Protein AF-A0A2K9DCM0-F1 (afdb_monomer_lite)

Secondary structure (DSSP, 8-state):
--PPP----PPPPPPHHHHSPPPHHHHHHHHHHHHHHHHHHHTT---HHHHHHHHHHHHHHHHHHHHHHHSTTSS---SSTTS--

Foldseek 3Di:
DDDDDPPPPPPPPQDVQNVDPDDPVVLVVLLVLLVVLVVCVVVVNHDPVSVVSPVVVVVVVVVVVVVCVVCVVDDDPDDPVPSHD

Sequence (85 aa):
MSKPASRRNGRAALTKAQLLPLSTEKIRSLSLENHLALSVVRAGAGDFEQMSCLLRAVYLAYFMRNETAAGMDADGAVTLAGVVA

Structure (mmCIF, N/CA/C/O backbone):
data_AF-A0A2K9DCM0-F1
#
_entry.id   AF-A0A2K9DCM0-F1
#
loop_
_atom_site.group_PDB
_atom_site.id
_atom_site.type_symbol
_atom_site.label_atom_id
_atom_site.label_alt_id
_atom_site.label_comp_id
_atom_site.label_asym_id
_atom_site.label_entity_id
_atom_site.label_seq_id
_atom_site.pdbx_PDB_ins_code
_atom_site.Cartn_x
_atom_site.Cartn_y
_atom_site.Cartn_z
_atom_site.occupancy
_atom_site.B_iso_or_equiv
_atom_site.auth_seq_id
_atom_site.auth_comp_id
_atom_site.auth_asym_id
_atom_site.auth_atom_id
_atom_site.pdbx_PDB_model_num
ATOM 1 N N . MET A 1 1 ? 22.197 37.772 -32.770 1.00 39.66 1 MET A N 1
ATOM 2 C CA . MET A 1 1 ? 21.137 36.782 -32.474 1.00 39.66 1 MET A CA 1
ATOM 3 C C . MET A 1 1 ? 21.655 35.814 -31.418 1.00 39.66 1 MET A C 1
ATOM 5 O O . MET A 1 1 ? 22.415 34.913 -31.750 1.00 39.66 1 MET A O 1
ATOM 9 N N . SER A 1 2 ? 21.323 36.037 -30.146 1.00 43.66 2 SER A N 1
ATOM 10 C CA . SER A 1 2 ? 21.819 35.219 -29.031 1.00 43.66 2 SER A CA 1
ATOM 11 C C . SER A 1 2 ? 20.921 33.998 -28.842 1.00 43.66 2 SER A C 1
ATOM 13 O O . SER A 1 2 ? 19.764 34.140 -28.460 1.00 43.66 2 SER A O 1
ATOM 15 N N . LYS A 1 3 ? 21.432 32.800 -29.140 1.00 56.09 3 LYS A N 1
ATOM 16 C CA . LYS A 1 3 ? 20.747 31.531 -28.850 1.00 56.09 3 LYS A CA 1
ATOM 17 C C . LYS A 1 3 ? 20.980 31.164 -27.378 1.00 56.09 3 LYS A C 1
ATOM 19 O O . LYS A 1 3 ? 22.137 30.942 -27.019 1.00 56.09 3 LYS A O 1
ATOM 24 N N . PRO A 1 4 ? 19.951 31.064 -26.519 1.00 50.72 4 PRO A N 1
ATOM 25 C CA . PRO A 1 4 ? 20.143 30.525 -25.182 1.00 50.72 4 PRO A CA 1
ATOM 26 C C . PRO A 1 4 ? 20.268 28.998 -25.250 1.00 50.72 4 PRO A C 1
ATOM 28 O O . PRO A 1 4 ? 19.408 28.300 -25.789 1.00 50.72 4 PRO A O 1
ATOM 31 N N . ALA A 1 5 ? 21.372 28.482 -24.710 1.00 57.56 5 ALA A N 1
ATOM 32 C CA . ALA A 1 5 ? 21.600 27.056 -24.543 1.00 57.56 5 ALA A CA 1
ATOM 33 C C . ALA A 1 5 ? 20.575 26.484 -23.554 1.00 57.56 5 ALA A C 1
ATOM 35 O O . ALA A 1 5 ? 20.483 26.916 -22.404 1.00 57.56 5 ALA A O 1
ATOM 36 N N . SER A 1 6 ? 19.806 25.504 -24.026 1.00 59.28 6 SER A N 1
ATOM 37 C CA . SER A 1 6 ? 18.882 24.697 -23.236 1.00 59.28 6 SER A CA 1
ATOM 38 C C . SER A 1 6 ? 19.632 24.050 -22.065 1.00 59.28 6 SER A C 1
ATOM 40 O O . SER A 1 6 ? 20.360 23.069 -22.239 1.00 59.28 6 SER A O 1
ATOM 42 N N . ARG A 1 7 ? 19.479 24.617 -20.862 1.00 58.22 7 ARG A N 1
ATOM 43 C CA . ARG A 1 7 ? 19.850 23.959 -19.605 1.00 58.22 7 ARG A CA 1
ATOM 44 C C . ARG A 1 7 ? 18.921 22.762 -19.441 1.00 58.22 7 ARG A C 1
ATOM 46 O O . ARG A 1 7 ? 17.820 22.887 -18.917 1.00 58.22 7 ARG A O 1
ATOM 53 N N . ARG A 1 8 ? 19.352 21.596 -19.921 1.00 59.19 8 ARG A N 1
ATOM 54 C CA . ARG A 1 8 ? 18.749 20.327 -19.516 1.00 59.19 8 ARG A CA 1
ATOM 55 C C . ARG A 1 8 ? 18.984 20.205 -18.018 1.00 59.19 8 ARG A C 1
ATOM 57 O O . ARG A 1 8 ? 20.126 20.064 -17.591 1.00 59.19 8 ARG A O 1
ATOM 64 N N . ASN A 1 9 ? 17.909 20.325 -17.247 1.00 53.19 9 ASN A N 1
ATOM 65 C CA . ASN A 1 9 ? 17.884 20.059 -15.818 1.00 53.19 9 ASN A CA 1
ATOM 66 C C . ASN A 1 9 ? 18.562 18.709 -15.564 1.00 53.19 9 ASN A C 1
ATOM 68 O O . ASN A 1 9 ? 18.007 17.657 -15.888 1.00 53.19 9 ASN A O 1
ATOM 72 N N . GLY A 1 10 ? 19.791 18.748 -15.047 1.00 54.62 10 GLY A N 1
ATOM 73 C CA . GLY A 1 10 ? 20.497 17.557 -14.614 1.00 54.62 10 GLY A CA 1
ATOM 74 C C . GLY A 1 10 ? 19.645 16.881 -13.553 1.00 54.62 10 GLY A C 1
ATOM 75 O O . GLY A 1 10 ? 19.363 17.478 -12.516 1.00 54.62 10 GLY A O 1
ATOM 76 N N . ARG A 1 11 ? 19.190 15.657 -13.832 1.00 60.62 11 ARG A N 1
ATOM 77 C CA . ARG A 1 11 ? 18.629 14.777 -12.807 1.00 60.62 11 ARG A CA 1
ATOM 78 C C . ARG A 1 11 ? 19.642 14.745 -11.665 1.00 60.62 11 ARG A C 1
ATOM 80 O O . ARG A 1 11 ? 20.792 14.377 -11.899 1.00 60.62 11 ARG A O 1
ATOM 87 N N . ALA A 1 12 ? 19.238 15.208 -10.482 1.00 68.69 12 ALA A N 1
ATOM 88 C CA . ALA A 1 12 ? 20.087 15.183 -9.300 1.00 68.69 12 ALA A CA 1
ATOM 89 C C . ALA A 1 12 ? 20.664 13.770 -9.150 1.00 68.69 12 ALA A C 1
ATOM 91 O O . ALA A 1 12 ? 19.923 12.791 -9.267 1.00 68.69 12 ALA A O 1
ATOM 92 N N . ALA A 1 13 ? 21.984 13.671 -8.980 1.00 66.88 13 ALA A N 1
ATOM 93 C CA . ALA A 1 13 ? 22.657 12.388 -8.859 1.00 66.88 13 ALA A CA 1
ATOM 94 C C . ALA A 1 13 ? 22.028 11.612 -7.694 1.00 66.88 13 ALA A C 1
ATOM 96 O O . ALA A 1 13 ? 22.066 12.067 -6.550 1.00 66.88 13 ALA A O 1
ATOM 97 N N . LEU A 1 14 ? 21.406 10.473 -8.009 1.00 69.44 14 LEU A N 1
ATOM 98 C CA . LEU A 1 14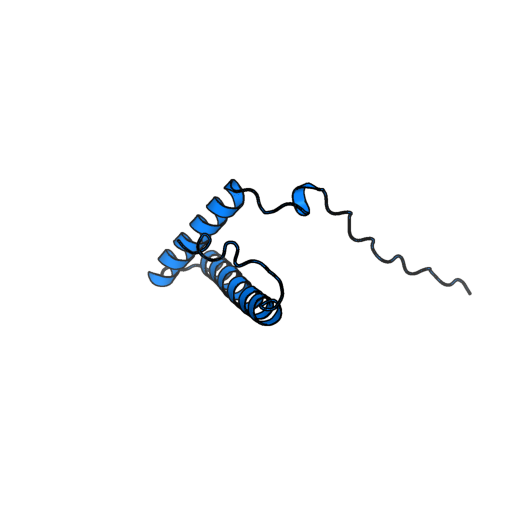 ? 20.805 9.583 -7.022 1.00 69.44 14 LEU A CA 1
ATOM 99 C C . LEU A 1 14 ? 21.898 9.171 -6.035 1.00 69.44 14 LEU A C 1
ATOM 101 O O . LEU A 1 14 ? 22.950 8.662 -6.427 1.00 69.44 14 LEU A O 1
ATOM 105 N N . THR A 1 15 ? 21.670 9.429 -4.750 1.00 77.12 15 THR A N 1
ATOM 106 C CA . THR A 1 15 ? 22.605 9.003 -3.705 1.00 77.12 15 THR A CA 1
ATOM 107 C C . THR A 1 15 ? 22.665 7.476 -3.687 1.00 77.12 15 THR A C 1
ATOM 109 O O . THR A 1 15 ? 21.689 6.816 -4.041 1.00 77.12 15 THR A O 1
ATOM 112 N N . LYS A 1 16 ? 23.788 6.876 -3.264 1.00 69.75 16 LYS A N 1
ATOM 113 C CA . LYS A 1 16 ? 23.906 5.404 -3.198 1.00 69.75 16 LYS A CA 1
ATOM 114 C C . LYS A 1 16 ? 22.731 4.759 -2.452 1.00 69.75 16 LYS A C 1
ATOM 116 O O . LYS A 1 16 ? 22.243 3.728 -2.885 1.00 69.75 16 LYS A O 1
ATOM 121 N N . ALA A 1 17 ? 22.223 5.406 -1.403 1.00 70.25 17 ALA A N 1
ATOM 122 C CA . ALA A 1 17 ? 21.054 4.949 -0.653 1.00 70.25 17 ALA A CA 1
ATOM 123 C C . ALA A 1 17 ? 19.761 4.852 -1.491 1.00 70.25 17 ALA A C 1
ATOM 125 O O . ALA A 1 17 ? 18.894 4.053 -1.167 1.00 70.25 17 ALA A O 1
ATOM 126 N N . GLN A 1 18 ? 19.632 5.631 -2.568 1.00 71.81 18 GLN A N 1
ATOM 127 C CA . GLN A 1 18 ? 18.489 5.598 -3.492 1.00 71.81 18 GLN A CA 1
ATOM 128 C C . GLN A 1 18 ? 18.655 4.586 -4.632 1.00 71.81 18 GLN A C 1
ATOM 130 O O . GLN A 1 18 ? 17.710 4.354 -5.380 1.00 71.81 18 GLN A O 1
ATOM 135 N N . LEU A 1 19 ? 19.855 4.025 -4.795 1.00 75.19 19 LEU A N 1
ATOM 136 C CA . LEU A 1 19 ? 20.145 2.966 -5.766 1.00 75.19 19 LEU A CA 1
ATOM 137 C C . LEU A 1 19 ? 20.085 1.575 -5.130 1.00 75.19 19 LEU A C 1
ATOM 139 O O . LEU A 1 19 ? 20.044 0.574 -5.839 1.00 75.19 19 LEU A O 1
ATOM 143 N N . LEU A 1 20 ? 20.118 1.517 -3.799 1.00 82.00 20 LEU A N 1
ATOM 144 C CA . LEU A 1 20 ? 19.976 0.285 -3.043 1.00 82.00 20 LEU A CA 1
ATOM 145 C C . LEU A 1 20 ? 18.491 -0.069 -2.873 1.00 82.00 20 LEU A C 1
ATOM 147 O O . LEU A 1 20 ? 17.634 0.819 -2.922 1.00 82.00 20 LEU A O 1
ATOM 151 N N . PRO A 1 21 ? 18.176 -1.357 -2.647 1.00 80.25 21 PRO A N 1
ATOM 152 C CA . PRO A 1 21 ? 16.833 -1.774 -2.271 1.00 80.25 21 PRO A CA 1
ATOM 153 C C . PRO A 1 21 ? 16.314 -0.970 -1.076 1.00 80.25 21 PRO A C 1
ATOM 155 O O . PRO A 1 21 ? 17.087 -0.554 -0.208 1.00 80.25 21 PRO A O 1
ATOM 158 N N . LEU A 1 22 ? 14.993 -0.775 -1.024 1.00 79.94 22 LEU A N 1
ATOM 159 C CA . LEU A 1 22 ? 14.341 -0.120 0.108 1.00 79.94 22 LEU A CA 1
ATOM 160 C C . LEU A 1 22 ? 14.780 -0.776 1.420 1.00 79.94 22 LEU A C 1
ATOM 162 O O . LEU A 1 22 ? 14.882 -2.001 1.510 1.00 79.94 22 LEU A O 1
ATOM 166 N N . SER A 1 23 ? 15.011 0.041 2.449 1.00 84.25 23 SER A N 1
ATOM 167 C CA . SER A 1 23 ? 15.322 -0.494 3.770 1.00 84.25 23 SER A CA 1
ATOM 168 C C . SER A 1 23 ? 14.182 -1.391 4.258 1.00 84.25 23 SER A C 1
ATOM 170 O O . SER A 1 23 ? 13.000 -1.135 4.010 1.00 84.25 23 SER A O 1
ATOM 172 N N . THR A 1 24 ? 14.535 -2.448 4.985 1.00 82.44 24 THR A N 1
ATOM 173 C CA . THR A 1 24 ? 13.577 -3.421 5.532 1.00 82.44 24 THR A CA 1
ATOM 174 C C . THR A 1 24 ? 12.541 -2.760 6.442 1.00 82.44 24 THR A C 1
ATOM 176 O O . THR A 1 24 ? 11.367 -3.125 6.419 1.00 82.44 24 THR A O 1
ATOM 179 N N . GLU A 1 25 ? 12.945 -1.731 7.189 1.00 87.31 25 GLU A N 1
ATOM 180 C CA . GLU A 1 25 ? 12.053 -0.896 7.998 1.00 87.31 25 GLU A CA 1
ATOM 181 C C . GLU A 1 25 ? 10.999 -0.188 7.144 1.00 87.31 25 GLU A C 1
ATOM 183 O O . GLU A 1 25 ? 9.811 -0.194 7.481 1.00 87.31 25 GLU A O 1
ATOM 188 N N . LYS A 1 26 ? 11.408 0.378 6.001 1.00 84.75 26 LYS A N 1
ATOM 189 C CA . LYS A 1 26 ? 10.488 1.071 5.102 1.00 84.75 26 LYS A CA 1
ATOM 190 C C . LYS A 1 26 ? 9.507 0.094 4.464 1.00 84.75 26 LYS A C 1
ATOM 192 O O . LYS A 1 26 ? 8.315 0.393 4.426 1.00 84.75 26 LYS A O 1
ATOM 197 N N . ILE A 1 27 ? 9.977 -1.080 4.043 1.00 86.81 27 ILE A N 1
ATOM 198 C CA . ILE A 1 27 ? 9.120 -2.149 3.507 1.00 86.81 27 ILE A CA 1
ATOM 199 C C . ILE A 1 27 ? 8.065 -2.556 4.544 1.00 86.81 27 ILE A C 1
ATOM 201 O O . ILE A 1 27 ? 6.878 -2.587 4.226 1.00 86.81 27 ILE A O 1
ATOM 205 N N . ARG A 1 28 ? 8.472 -2.777 5.801 1.00 89.12 28 ARG A N 1
ATOM 206 C CA . ARG A 1 28 ? 7.547 -3.131 6.888 1.00 89.12 28 ARG A CA 1
ATOM 207 C C . ARG A 1 28 ? 6.496 -2.049 7.129 1.00 89.12 28 ARG A C 1
ATOM 209 O O . ARG A 1 28 ? 5.321 -2.374 7.262 1.00 89.12 28 ARG A O 1
ATOM 216 N N . SER A 1 29 ? 6.901 -0.777 7.164 1.00 90.12 29 SER A N 1
ATOM 217 C CA . SER A 1 29 ? 5.951 0.329 7.352 1.00 90.12 29 SER A CA 1
ATOM 218 C C . SER A 1 29 ? 4.906 0.394 6.237 1.00 90.12 29 SER A C 1
ATOM 220 O O . SER A 1 29 ? 3.728 0.572 6.521 1.00 90.12 29 SER A O 1
ATOM 222 N N . LEU A 1 30 ? 5.327 0.181 4.985 1.00 88.19 30 LEU A N 1
ATOM 223 C CA . LEU A 1 30 ? 4.446 0.237 3.819 1.00 88.19 30 LEU A CA 1
ATOM 224 C C . LEU A 1 30 ? 3.480 -0.948 3.786 1.00 88.19 30 LEU A C 1
ATOM 226 O O . LEU A 1 30 ? 2.304 -0.771 3.489 1.00 88.19 30 LEU A O 1
ATOM 230 N N . SER A 1 31 ? 3.960 -2.150 4.112 1.00 86.50 31 SER A N 1
ATOM 231 C CA . SER A 1 31 ? 3.105 -3.334 4.235 1.00 86.50 31 SER A CA 1
ATOM 232 C C . SER A 1 31 ? 2.014 -3.102 5.285 1.00 86.50 31 SER A C 1
ATOM 234 O O . SER A 1 31 ? 0.831 -3.262 4.983 1.00 86.50 31 SER A O 1
ATOM 236 N N . LEU A 1 32 ? 2.385 -2.621 6.477 1.00 92.88 32 LEU A N 1
ATOM 237 C CA . LEU A 1 32 ? 1.423 -2.332 7.540 1.00 92.88 32 LEU A CA 1
ATOM 238 C C . LEU A 1 32 ? 0.377 -1.296 7.103 1.00 92.88 32 LEU A C 1
ATOM 240 O O . LEU A 1 32 ? -0.818 -1.509 7.297 1.00 92.88 32 LEU A O 1
ATOM 244 N N . GLU A 1 33 ? 0.822 -0.196 6.495 1.00 91.69 33 GLU A N 1
ATOM 245 C CA . GLU A 1 33 ? -0.054 0.863 5.992 1.00 91.69 33 GLU A CA 1
ATOM 246 C C . GLU A 1 33 ? -1.062 0.319 4.969 1.00 91.69 33 GLU A C 1
ATOM 248 O O . GLU A 1 33 ? -2.266 0.529 5.113 1.00 91.69 33 GLU A O 1
ATOM 253 N N . ASN A 1 34 ? -0.592 -0.471 4.000 1.00 89.88 34 ASN A N 1
ATOM 254 C CA . ASN A 1 34 ? -1.439 -1.083 2.980 1.00 89.88 34 ASN A CA 1
ATOM 255 C C . ASN A 1 34 ? -2.467 -2.055 3.583 1.00 89.88 34 ASN A C 1
ATOM 257 O O . ASN A 1 34 ? -3.637 -2.035 3.194 1.00 89.88 34 ASN A O 1
ATOM 261 N N . HIS A 1 35 ? -2.062 -2.895 4.543 1.00 92.12 35 HIS A N 1
ATOM 262 C CA . HIS A 1 35 ? -2.971 -3.832 5.212 1.00 92.12 35 HIS A CA 1
ATOM 263 C C . HIS A 1 35 ? -4.049 -3.111 6.030 1.00 92.12 35 HIS A C 1
ATOM 265 O O . HIS A 1 35 ? -5.216 -3.520 6.015 1.00 92.12 35 HIS A O 1
ATOM 271 N N . LEU A 1 36 ? -3.688 -2.025 6.719 1.00 91.69 36 LEU A N 1
ATOM 272 C CA . LEU A 1 36 ? -4.641 -1.202 7.462 1.00 91.69 36 LEU A CA 1
ATOM 273 C C . LEU A 1 36 ? -5.601 -0.479 6.518 1.00 91.69 36 LEU A C 1
ATOM 275 O O . LEU A 1 36 ? -6.813 -0.555 6.719 1.00 91.69 36 LEU A O 1
ATOM 279 N N . ALA A 1 37 ? -5.087 0.146 5.457 1.00 91.94 37 ALA A N 1
ATOM 280 C CA . ALA A 1 37 ? -5.906 0.805 4.446 1.00 91.94 37 ALA A CA 1
ATOM 281 C C . ALA A 1 37 ? -6.912 -0.176 3.824 1.00 91.94 37 ALA A C 1
ATOM 283 O O . ALA A 1 37 ? -8.103 0.127 3.744 1.00 91.94 37 ALA A O 1
ATOM 284 N N . LEU A 1 38 ? -6.470 -1.394 3.486 1.00 90.31 38 LEU A N 1
ATOM 285 C CA . LEU A 1 38 ? -7.344 -2.450 2.976 1.00 90.31 38 LEU A CA 1
ATOM 286 C C . LEU A 1 38 ? -8.438 -2.826 3.977 1.00 90.31 38 LEU A C 1
ATOM 288 O O . LEU A 1 38 ? -9.601 -2.946 3.600 1.00 90.31 38 LEU A O 1
ATOM 292 N N . SER A 1 39 ? -8.077 -3.016 5.244 1.00 92.50 39 SER A N 1
ATOM 293 C CA . SER A 1 39 ? -9.020 -3.423 6.290 1.00 92.50 39 SER A CA 1
ATOM 294 C C . SER A 1 39 ? -10.091 -2.358 6.533 1.00 92.50 39 SER A C 1
ATOM 296 O O . SER A 1 39 ? -11.274 -2.682 6.615 1.00 92.50 39 SER A O 1
ATOM 298 N N . VAL A 1 40 ? -9.692 -1.085 6.574 1.00 91.69 40 VAL A N 1
ATOM 299 C CA . VAL A 1 40 ? -10.594 0.057 6.784 1.00 91.69 40 VAL A CA 1
ATOM 300 C C . VAL A 1 40 ? -11.536 0.249 5.594 1.00 91.69 40 VAL A C 1
ATOM 302 O O . VAL A 1 40 ? -12.746 0.391 5.778 1.00 91.69 40 VAL A O 1
ATOM 305 N N . VAL A 1 41 ? -11.015 0.188 4.366 1.00 89.81 41 VAL A N 1
ATOM 306 C CA . VAL A 1 41 ? -11.836 0.307 3.151 1.00 89.81 41 VAL A CA 1
ATOM 307 C C . VAL A 1 41 ? -12.807 -0.867 3.031 1.00 89.81 41 VAL A C 1
ATOM 309 O O . 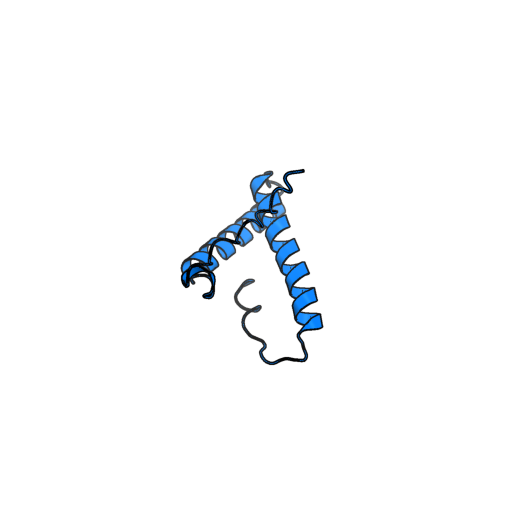VAL A 1 41 ? -13.979 -0.662 2.722 1.00 89.81 41 VAL A O 1
ATOM 312 N N . ARG A 1 42 ? -12.374 -2.094 3.354 1.00 89.69 42 ARG A N 1
ATOM 313 C CA . ARG A 1 42 ? -13.261 -3.271 3.386 1.00 89.69 42 ARG A CA 1
ATOM 314 C C . ARG A 1 42 ? -14.355 -3.176 4.447 1.00 89.69 42 ARG A C 1
ATOM 316 O O . ARG A 1 42 ? -15.426 -3.736 4.240 1.00 89.69 42 ARG A O 1
ATOM 323 N N . ALA A 1 43 ? -14.106 -2.476 5.551 1.00 91.38 43 ALA A N 1
ATOM 324 C CA . ALA A 1 43 ? -15.112 -2.195 6.572 1.00 91.38 43 ALA A CA 1
ATOM 325 C C . ALA A 1 43 ? -16.103 -1.083 6.161 1.00 91.38 43 ALA A C 1
ATOM 327 O O . ALA A 1 43 ? -17.003 -0.760 6.931 1.00 91.38 43 ALA A O 1
ATOM 328 N N . GLY A 1 44 ? -15.952 -0.491 4.968 1.00 87.62 44 GLY A N 1
ATOM 329 C CA . GLY A 1 44 ? -16.801 0.599 4.481 1.00 87.62 44 GLY A CA 1
ATOM 330 C C . GLY A 1 44 ? -16.508 1.957 5.127 1.00 87.62 44 GLY A C 1
ATOM 331 O O . GLY A 1 44 ? -17.276 2.893 4.934 1.00 87.62 44 GLY A O 1
ATOM 332 N N . ALA A 1 45 ? -15.406 2.073 5.875 1.00 85.38 45 ALA A N 1
ATOM 333 C CA . ALA A 1 45 ? -15.017 3.268 6.628 1.00 85.38 45 ALA A CA 1
ATOM 334 C C . ALA A 1 45 ? -13.772 3.967 6.042 1.00 85.38 45 ALA A C 1
ATOM 336 O O . ALA A 1 45 ? -13.047 4.656 6.755 1.00 85.38 45 ALA A O 1
ATOM 337 N N . GLY A 1 46 ? -13.482 3.743 4.757 1.00 84.00 46 GLY A N 1
ATOM 338 C CA . GLY A 1 46 ? -12.333 4.335 4.071 1.00 84.00 46 GLY A CA 1
ATOM 339 C C . GLY A 1 46 ? -12.489 5.835 3.848 1.00 84.00 46 GLY A C 1
ATOM 340 O O . GLY A 1 46 ? -13.469 6.257 3.239 1.00 84.00 46 GLY A O 1
ATOM 341 N N . ASP A 1 47 ? -11.502 6.615 4.284 1.00 88.94 47 ASP A N 1
ATOM 342 C CA . ASP A 1 47 ? -11.343 8.016 3.894 1.00 88.94 47 ASP A CA 1
ATOM 343 C C . ASP A 1 47 ? -10.428 8.124 2.653 1.00 88.94 47 ASP A C 1
ATOM 345 O O . ASP A 1 47 ? -9.855 7.134 2.172 1.00 88.94 47 ASP A O 1
ATOM 349 N N . PHE A 1 48 ? -10.325 9.327 2.089 1.00 90.31 48 PHE A N 1
ATOM 350 C CA . PHE A 1 48 ? -9.541 9.625 0.894 1.00 90.31 48 PHE A CA 1
ATOM 351 C C . PHE A 1 48 ? -8.093 9.128 0.999 1.00 90.31 48 PHE A C 1
ATOM 353 O O . PHE A 1 48 ? -7.567 8.574 0.034 1.00 90.31 48 PHE A O 1
ATOM 360 N N . GLU A 1 49 ? -7.467 9.257 2.169 1.00 90.12 49 GLU A N 1
ATOM 361 C CA . GLU A 1 49 ? -6.088 8.814 2.397 1.00 90.12 49 GLU A CA 1
ATOM 362 C C . GLU A 1 49 ? -5.928 7.291 2.251 1.00 90.12 49 GLU A C 1
ATOM 364 O O . GLU A 1 49 ? -5.034 6.827 1.541 1.00 90.12 49 GLU A O 1
ATOM 369 N N . GLN A 1 50 ? -6.825 6.484 2.830 1.00 90.56 50 GLN A N 1
ATOM 370 C CA . GLN A 1 50 ? -6.777 5.021 2.699 1.00 90.56 50 GLN A CA 1
ATOM 371 C C . GLN A 1 50 ? -7.080 4.581 1.264 1.00 90.56 50 GLN A C 1
ATOM 373 O O . GLN A 1 50 ? -6.458 3.644 0.759 1.00 90.56 50 GLN A O 1
ATOM 378 N N . MET A 1 51 ? -7.997 5.273 0.584 1.00 90.12 51 MET A N 1
ATOM 379 C CA . MET A 1 51 ? -8.302 5.016 -0.825 1.00 90.12 51 MET A CA 1
ATOM 380 C C . MET A 1 51 ? -7.115 5.356 -1.735 1.00 90.12 51 MET A C 1
ATOM 382 O O . MET A 1 51 ? -6.784 4.576 -2.628 1.00 90.12 51 MET A O 1
ATOM 386 N N . SER A 1 52 ? -6.441 6.480 -1.487 1.00 91.12 52 SER A N 1
ATOM 387 C CA . SER A 1 52 ? -5.227 6.898 -2.196 1.00 91.12 52 SER A CA 1
ATOM 388 C C . SER A 1 52 ? -4.081 5.904 -1.977 1.00 91.12 52 SER A C 1
ATOM 390 O O . SER A 1 52 ? -3.442 5.466 -2.940 1.00 91.12 52 SER A O 1
ATOM 392 N N . CYS A 1 53 ? -3.876 5.473 -0.728 1.00 90.88 53 CYS A N 1
ATOM 393 C CA . CYS A 1 53 ? -2.893 4.458 -0.358 1.00 90.88 53 CYS A CA 1
ATOM 394 C C . CYS A 1 53 ?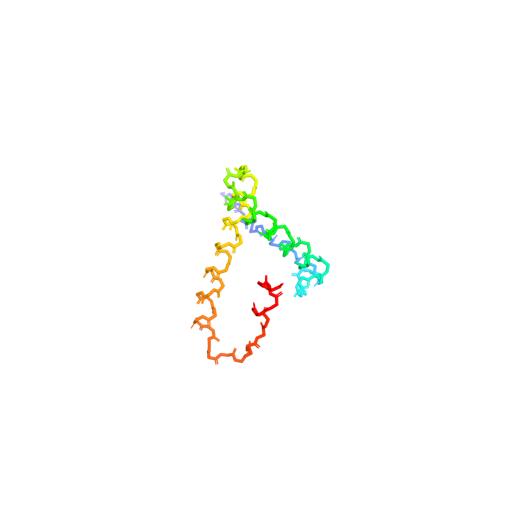 -3.134 3.139 -1.115 1.00 90.88 53 CYS A C 1
ATOM 396 O O . CYS A 1 53 ? -2.239 2.640 -1.806 1.00 90.88 53 CYS A O 1
ATOM 398 N N . LEU A 1 54 ? -4.372 2.629 -1.097 1.00 90.69 54 LEU A N 1
ATOM 399 C CA . LEU A 1 54 ? -4.741 1.416 -1.831 1.00 90.69 54 LEU A CA 1
ATOM 400 C C . LEU A 1 54 ? -4.592 1.560 -3.340 1.00 90.69 54 LEU A C 1
ATOM 402 O O . LEU A 1 54 ? -4.053 0.660 -3.983 1.00 90.69 54 LEU A O 1
ATOM 406 N N . LEU A 1 55 ? -5.046 2.674 -3.918 1.00 91.69 55 LEU A N 1
ATOM 407 C CA . LEU A 1 55 ? -4.928 2.907 -5.353 1.00 91.69 55 LEU A CA 1
ATOM 408 C C . LEU A 1 55 ? -3.461 2.867 -5.783 1.00 91.69 55 LEU A C 1
ATOM 410 O O . LEU A 1 55 ? -3.125 2.228 -6.779 1.00 91.69 55 LEU A O 1
ATOM 414 N N . ARG A 1 56 ? -2.576 3.496 -5.004 1.00 91.00 56 ARG A N 1
ATOM 415 C CA . ARG A 1 56 ? -1.136 3.495 -5.262 1.00 91.00 56 ARG A CA 1
ATOM 416 C C . ARG A 1 56 ? -0.543 2.092 -5.174 1.00 91.00 56 ARG A C 1
ATOM 418 O O . ARG A 1 56 ? 0.233 1.716 -6.052 1.00 91.00 56 ARG A O 1
ATOM 425 N N . ALA A 1 57 ? -0.919 1.320 -4.155 1.00 88.31 57 ALA A N 1
ATOM 426 C CA . ALA A 1 57 ? -0.449 -0.049 -3.966 1.00 88.31 57 ALA A CA 1
ATOM 427 C C . ALA A 1 57 ? -0.908 -0.981 -5.103 1.00 88.31 57 ALA A C 1
ATOM 429 O O . ALA A 1 57 ? -0.091 -1.689 -5.692 1.00 88.31 57 ALA A O 1
ATOM 430 N N . VAL A 1 58 ? -2.195 -0.937 -5.465 1.00 89.75 58 VAL A N 1
ATOM 431 C CA . VAL A 1 58 ? -2.771 -1.758 -6.543 1.00 89.75 58 VAL A CA 1
AT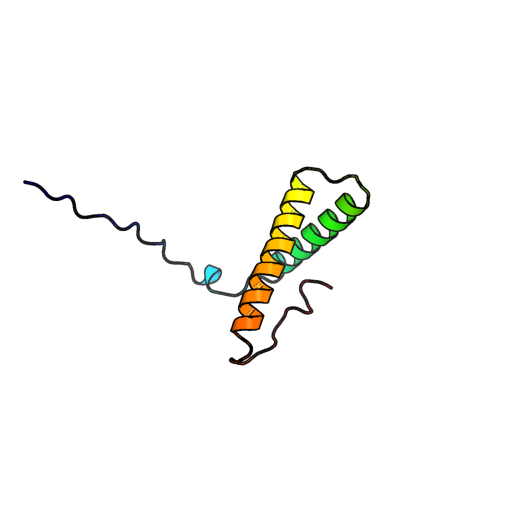OM 432 C C . VAL A 1 58 ? -2.204 -1.357 -7.902 1.00 89.75 58 VAL A C 1
ATOM 434 O O . VAL A 1 58 ? -1.847 -2.226 -8.697 1.00 89.75 58 VAL A O 1
ATOM 437 N N . TYR A 1 59 ? -2.067 -0.055 -8.166 1.00 90.81 59 TYR A N 1
ATOM 438 C CA . TYR A 1 59 ? -1.471 0.434 -9.406 1.00 90.81 59 TYR A CA 1
ATOM 439 C C . TYR A 1 59 ? -0.014 -0.008 -9.545 1.00 90.81 59 TYR A C 1
ATOM 441 O O . TYR A 1 59 ? 0.387 -0.469 -10.611 1.00 90.81 59 TYR A O 1
ATOM 449 N N . LEU A 1 60 ? 0.774 0.079 -8.469 1.00 86.38 60 LEU A N 1
ATOM 450 C CA . LEU A 1 60 ? 2.160 -0.377 -8.481 1.00 86.38 60 LEU A CA 1
ATOM 451 C C . LEU A 1 60 ? 2.248 -1.890 -8.716 1.00 86.38 60 LEU A C 1
ATOM 453 O O . LEU A 1 60 ? 3.045 -2.323 -9.543 1.00 86.38 60 LEU A O 1
ATOM 457 N N . ALA A 1 61 ? 1.401 -2.685 -8.056 1.00 86.88 61 ALA A N 1
ATOM 458 C CA . ALA A 1 61 ? 1.341 -4.130 -8.269 1.00 86.88 61 ALA A CA 1
ATOM 459 C C . ALA A 1 61 ? 0.970 -4.485 -9.720 1.00 86.88 61 ALA A C 1
ATOM 461 O O . ALA A 1 61 ? 1.584 -5.368 -10.318 1.00 86.88 61 ALA A O 1
ATOM 462 N N . TYR A 1 62 ? 0.007 -3.770 -10.310 1.00 87.62 62 TYR A N 1
ATOM 463 C CA . TYR A 1 62 ? -0.360 -3.924 -11.717 1.00 87.62 62 TYR A CA 1
ATOM 464 C C . TYR A 1 62 ? 0.792 -3.544 -12.657 1.00 87.62 62 TYR A C 1
ATOM 466 O O . TYR A 1 62 ? 1.132 -4.307 -13.557 1.00 87.62 62 TYR A O 1
ATOM 474 N N . PHE A 1 63 ? 1.430 -2.397 -12.425 1.00 84.88 63 PHE A N 1
ATOM 475 C CA . PHE A 1 63 ? 2.563 -1.942 -13.226 1.00 84.88 63 PHE A CA 1
ATOM 476 C C . PHE A 1 63 ? 3.719 -2.950 -13.180 1.00 84.88 63 PHE A C 1
ATOM 478 O O . PHE A 1 63 ? 4.227 -3.365 -14.218 1.00 84.88 63 PHE A O 1
ATOM 485 N N . MET A 1 64 ? 4.073 -3.420 -11.980 1.00 82.12 64 MET A N 1
ATOM 486 C CA . MET A 1 64 ? 5.123 -4.420 -11.799 1.00 82.12 64 MET A CA 1
ATOM 487 C C . MET A 1 64 ? 4.779 -5.756 -12.452 1.00 82.12 64 MET A C 1
ATOM 489 O O . MET A 1 64 ? 5.686 -6.399 -12.969 1.00 82.12 64 MET A O 1
ATOM 493 N N . ARG A 1 65 ? 3.504 -6.170 -12.470 1.00 78.88 65 ARG A N 1
ATOM 494 C CA . ARG A 1 65 ? 3.060 -7.393 -13.157 1.00 78.88 65 ARG A CA 1
ATOM 495 C C . ARG A 1 65 ? 3.360 -7.349 -14.655 1.00 78.88 65 ARG A C 1
ATOM 497 O O . ARG A 1 65 ? 3.756 -8.362 -15.225 1.00 78.88 65 ARG A O 1
ATOM 504 N N . ASN A 1 66 ? 3.189 -6.191 -15.285 1.00 70.12 66 ASN A N 1
ATOM 505 C CA . ASN A 1 66 ? 3.462 -6.026 -16.710 1.00 70.12 66 ASN A CA 1
ATOM 506 C C . ASN A 1 66 ? 4.972 -6.040 -16.999 1.00 70.12 66 ASN A C 1
ATOM 508 O O . ASN A 1 66 ? 5.397 -6.644 -17.979 1.00 70.12 66 ASN A O 1
ATOM 512 N N . GLU A 1 67 ? 5.779 -5.463 -16.107 1.00 67.38 67 GLU A N 1
ATOM 513 C CA . GLU A 1 67 ? 7.245 -5.528 -16.180 1.00 67.38 67 GLU A CA 1
ATOM 514 C C . GLU A 1 67 ? 7.774 -6.951 -15.917 1.00 67.38 67 GLU A C 1
ATOM 516 O O . GLU A 1 67 ? 8.685 -7.405 -16.601 1.00 67.38 67 GLU A O 1
ATOM 521 N N . THR A 1 68 ? 7.172 -7.708 -14.987 1.00 58.78 68 THR A N 1
ATOM 522 C CA . THR A 1 68 ? 7.554 -9.118 -14.751 1.00 58.78 68 THR A CA 1
ATOM 523 C C . THR A 1 68 ? 7.148 -10.025 -15.907 1.00 58.78 68 THR A C 1
ATOM 525 O O . THR A 1 68 ? 7.891 -10.942 -16.232 1.00 58.78 68 THR A O 1
ATOM 528 N N . ALA A 1 69 ? 6.012 -9.765 -16.561 1.00 56.25 69 ALA A N 1
ATOM 529 C CA . ALA A 1 69 ? 5.615 -10.490 -17.767 1.00 56.25 69 ALA A CA 1
ATOM 530 C C . ALA A 1 69 ? 6.540 -10.194 -18.963 1.00 56.25 69 ALA A C 1
ATOM 532 O O . ALA A 1 69 ? 6.762 -11.077 -19.785 1.00 56.25 69 ALA A O 1
ATOM 533 N N . ALA A 1 70 ? 7.098 -8.981 -19.047 1.00 55.50 70 ALA A N 1
ATOM 534 C CA . ALA A 1 70 ? 8.086 -8.603 -20.059 1.00 55.50 70 ALA A CA 1
ATOM 535 C C . ALA A 1 70 ? 9.519 -9.076 -19.729 1.00 55.50 70 ALA A C 1
ATOM 537 O O . ALA A 1 70 ? 10.330 -9.238 -20.634 1.00 55.50 70 ALA A O 1
ATOM 538 N N . GLY A 1 71 ? 9.834 -9.290 -18.446 1.00 51.44 71 GLY A N 1
ATOM 539 C CA . GLY A 1 71 ? 11.155 -9.687 -17.944 1.00 51.44 71 GLY A CA 1
ATOM 540 C C . GLY A 1 71 ? 11.315 -11.174 -17.611 1.00 51.44 71 GLY A C 1
ATOM 541 O O . GLY A 1 71 ? 12.346 -11.557 -17.065 1.00 51.44 71 GLY A O 1
ATOM 542 N N . MET A 1 72 ? 10.330 -12.023 -17.925 1.00 52.47 72 MET A N 1
ATOM 543 C CA . MET A 1 72 ? 10.354 -13.454 -17.577 1.00 52.47 72 MET A CA 1
ATOM 544 C C . MET A 1 72 ? 11.426 -14.273 -18.330 1.00 52.47 72 MET A C 1
ATOM 546 O O . MET A 1 72 ? 11.597 -15.454 -18.041 1.00 52.47 72 MET A O 1
ATOM 550 N N . ASP A 1 73 ? 12.193 -13.634 -19.219 1.00 50.47 73 ASP A N 1
ATOM 551 C CA . ASP A 1 73 ? 13.352 -14.212 -19.910 1.00 50.47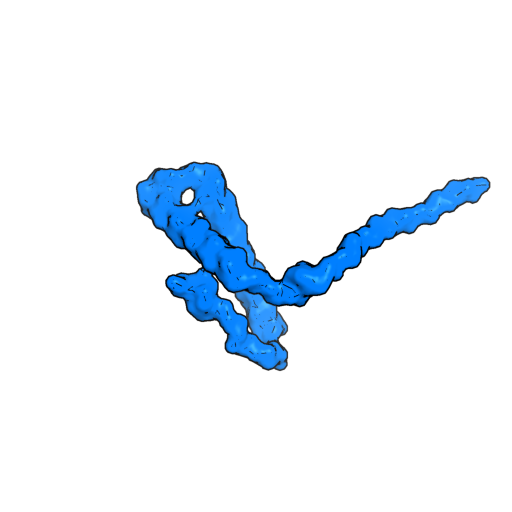 73 ASP A CA 1
ATOM 552 C C . ASP A 1 73 ? 14.706 -13.910 -19.230 1.00 50.47 73 ASP A C 1
ATOM 554 O O . ASP A 1 73 ? 15.737 -14.406 -19.683 1.00 50.47 73 ASP A O 1
ATOM 558 N N . ALA A 1 74 ? 14.748 -13.122 -18.148 1.00 48.53 74 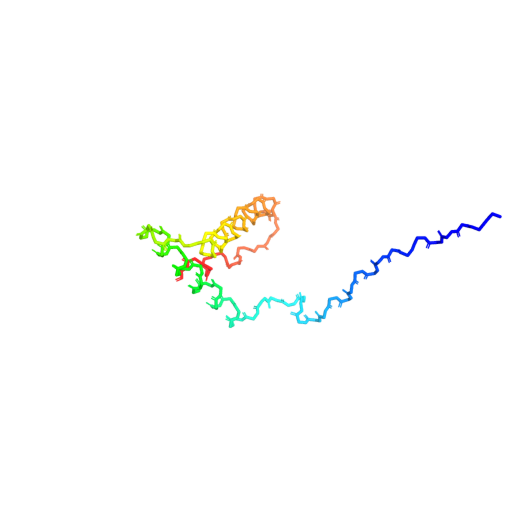ALA A N 1
ATOM 559 C CA . ALA A 1 74 ? 15.999 -12.772 -17.469 1.00 48.53 74 ALA A CA 1
ATOM 560 C C . ALA A 1 74 ? 15.906 -12.990 -15.952 1.00 48.53 74 ALA A C 1
ATOM 562 O O . ALA A 1 74 ? 15.479 -12.114 -15.208 1.00 48.53 74 ALA A O 1
ATOM 563 N N . ASP A 1 75 ? 16.318 -14.188 -15.533 1.00 44.34 75 ASP A N 1
ATOM 564 C CA . ASP A 1 75 ? 16.855 -14.540 -14.213 1.00 44.34 75 ASP A CA 1
ATOM 565 C C . ASP A 1 75 ? 16.275 -13.826 -12.975 1.00 44.34 75 ASP A C 1
ATOM 567 O O . ASP A 1 75 ? 16.671 -12.722 -12.602 1.00 44.34 75 ASP A O 1
ATOM 571 N N . GLY A 1 76 ? 15.460 -14.567 -12.219 1.00 40.28 76 GLY A N 1
ATOM 572 C CA . GLY A 1 76 ? 15.338 -14.352 -10.778 1.00 40.28 76 GLY A CA 1
ATOM 573 C C . GLY A 1 76 ? 13.940 -13.995 -10.304 1.00 40.28 76 GLY A C 1
ATOM 574 O O . GLY A 1 76 ? 13.608 -12.837 -10.065 1.00 40.28 76 GLY A O 1
ATOM 575 N N . ALA A 1 77 ? 13.155 -15.036 -10.032 1.00 46.62 77 ALA A N 1
ATOM 576 C CA . ALA A 1 77 ? 12.033 -14.990 -9.108 1.00 46.62 77 ALA A CA 1
ATOM 577 C C . ALA A 1 77 ? 12.521 -14.553 -7.716 1.00 46.62 77 ALA A C 1
ATOM 579 O O . ALA A 1 77 ? 12.850 -15.381 -6.869 1.00 46.62 77 ALA A O 1
ATOM 580 N N . VAL A 1 78 ? 12.588 -13.247 -7.466 1.00 49.88 78 VAL A N 1
ATOM 581 C CA . VAL A 1 78 ? 12.938 -12.720 -6.149 1.00 49.88 78 VAL A CA 1
ATOM 582 C C . VAL A 1 78 ? 11.848 -11.747 -5.699 1.00 49.88 78 VAL A C 1
ATOM 584 O O . VAL A 1 78 ? 11.641 -10.681 -6.271 1.00 49.88 78 VAL A O 1
ATOM 587 N N . THR A 1 79 ? 11.176 -12.123 -4.605 1.00 48.31 79 THR A N 1
ATOM 588 C CA . THR A 1 79 ? 10.520 -11.238 -3.614 1.00 48.31 79 THR A CA 1
ATOM 589 C C . THR A 1 79 ? 9.113 -10.654 -3.837 1.00 48.31 79 THR A C 1
ATOM 591 O O . THR A 1 79 ? 8.752 -9.720 -3.133 1.00 48.31 79 THR A O 1
ATOM 594 N N . LEU A 1 80 ? 8.230 -11.234 -4.660 1.00 48.62 80 LEU A N 1
ATOM 595 C CA . LEU A 1 80 ? 6.796 -10.855 -4.601 1.00 48.62 80 LEU A CA 1
ATOM 596 C C . LEU A 1 80 ? 6.000 -11.569 -3.490 1.00 48.62 80 LEU A C 1
ATOM 598 O O . LEU A 1 80 ? 5.002 -11.034 -3.014 1.00 48.62 80 LEU A O 1
ATOM 602 N N . ALA A 1 81 ? 6.471 -12.721 -2.999 1.00 44.78 81 ALA A N 1
ATOM 603 C CA . ALA A 1 81 ? 5.797 -13.461 -1.924 1.00 44.78 81 ALA A CA 1
ATOM 604 C C . ALA A 1 81 ? 5.873 -12.777 -0.540 1.00 44.78 81 ALA A C 1
ATOM 606 O O . ALA A 1 81 ? 5.071 -13.090 0.329 1.00 44.78 81 ALA A O 1
ATOM 607 N N . GLY A 1 82 ? 6.808 -11.841 -0.330 1.00 42.28 82 GLY A N 1
ATOM 608 C CA . GLY A 1 82 ? 7.008 -11.171 0.966 1.00 42.28 82 GLY A CA 1
ATOM 609 C C . GLY A 1 82 ? 6.363 -9.788 1.102 1.00 42.28 82 GLY A C 1
ATOM 610 O O . GLY A 1 82 ? 6.472 -9.183 2.160 1.00 42.28 82 GLY A O 1
ATOM 611 N N . VAL A 1 83 ? 5.738 -9.254 0.046 1.00 50.22 83 VAL A N 1
ATOM 612 C CA . VAL A 1 83 ? 5.087 -7.925 0.086 1.00 50.22 83 VAL A CA 1
ATOM 613 C C . VAL A 1 83 ? 3.584 -8.037 0.396 1.00 50.22 83 VAL A C 1
ATOM 615 O O . VAL A 1 83 ? 2.953 -7.039 0.731 1.00 50.22 83 VAL A O 1
ATOM 618 N N . VAL A 1 84 ? 3.012 -9.246 0.309 1.00 46.62 84 VAL A N 1
ATOM 619 C CA . VAL A 1 84 ? 1.561 -9.502 0.435 1.00 46.62 84 VAL A CA 1
ATOM 620 C C . VAL A 1 84 ? 1.205 -10.422 1.623 1.00 46.62 84 VAL A C 1
ATOM 622 O O . VAL A 1 84 ? 0.023 -10.653 1.872 1.00 46.62 84 VAL A O 1
ATOM 625 N N . ALA A 1 85 ? 2.193 -10.923 2.372 1.00 37.75 85 ALA A N 1
ATOM 626 C CA . ALA A 1 85 ? 1.999 -11.727 3.586 1.00 37.75 85 ALA A CA 1
ATOM 627 C C . ALA A 1 85 ? 2.540 -10.984 4.810 1.00 37.75 85 ALA A C 1
ATOM 629 O O . ALA A 1 85 ? 1.871 -11.049 5.864 1.00 37.75 85 ALA A O 1
#

Radius of gyration: 19.02 Å; chains: 1; bounding box: 41×52×40 Å

Organism: Burkholderia pseudomallei (NCBI:txid28450)

pLDDT: mean 73.27, std 17.86, range [37.75, 92.88]